Protein AF-A0A1A6C6U5-F1 (afdb_monomer_lite)

Organism: NCBI:txid160660

pLDDT: mean 94.34, std 4.47, range [70.56, 98.19]

Sequence (59 aa):
MVQQDPAGYILSLQITDCTGDELFKHSVEVAVRRSEPLPLAPNPSVFQRTLIFDFKPQR

Foldseek 3Di:
DFFADQQQATPDDDDDDDPDDPVVVVVVVVVSNVCPSPDHDPDPVPDDRDDDDDDDDDD

InterPro domains:
  IPR037682 TonB, C-terminal [PS52015] (1-59)

Structure (mmCIF, N/CA/C/O backbone):
data_AF-A0A1A6C6U5-F1
#
_entry.id   AF-A0A1A6C6U5-F1
#
loop_
_atom_site.group_PDB
_atom_site.id
_atom_site.type_symbol
_atom_site.label_atom_id
_atom_site.label_alt_id
_atom_site.label_comp_id
_atom_site.label_asym_id
_atom_site.label_entity_id
_atom_site.label_seq_id
_atom_site.pdbx_PDB_ins_code
_atom_site.Cartn_x
_atom_site.Cartn_y
_atom_site.Cartn_z
_atom_site.occupancy
_atom_site.B_iso_or_equiv
_atom_site.auth_seq_id
_atom_site.auth_comp_id
_atom_site.auth_asym_id
_atom_site.auth_atom_id
_atom_site.pdbx_PDB_model_num
ATOM 1 N N . MET A 1 1 ? -6.968 -1.254 -0.522 1.00 95.19 1 MET A N 1
ATOM 2 C CA . MET A 1 1 ? -6.547 -1.208 -1.939 1.00 95.19 1 MET A CA 1
ATOM 3 C C . MET A 1 1 ? -5.557 -0.073 -2.148 1.00 95.19 1 MET A C 1
ATOM 5 O O . MET A 1 1 ? -5.798 1.024 -1.659 1.00 95.19 1 MET A O 1
ATOM 9 N N . VAL A 1 2 ? -4.472 -0.331 -2.873 1.00 97.31 2 VAL A N 1
ATOM 10 C CA . VAL A 1 2 ? -3.455 0.659 -3.255 1.00 97.31 2 VAL A CA 1
ATOM 11 C C . VAL A 1 2 ? -3.283 0.643 -4.768 1.00 97.31 2 VAL A C 1
ATOM 13 O O . VAL A 1 2 ? -3.150 -0.435 -5.344 1.00 97.31 2 VAL A O 1
ATOM 16 N N . GLN A 1 3 ? -3.265 1.810 -5.413 1.00 98.12 3 GLN A N 1
ATOM 17 C CA . GLN A 1 3 ? -2.852 1.938 -6.811 1.00 98.12 3 GLN A CA 1
ATOM 18 C C . GLN A 1 3 ? -1.471 2.574 -6.897 1.00 98.12 3 GLN A C 1
ATOM 20 O O . GLN A 1 3 ? -1.228 3.597 -6.260 1.00 98.12 3 GLN A O 1
ATOM 25 N N . GLN A 1 4 ? -0.599 1.992 -7.715 1.00 98.19 4 GLN A N 1
ATOM 26 C CA . GLN A 1 4 ? 0.783 2.438 -7.875 1.00 98.19 4 GLN A CA 1
ATOM 27 C C . GLN A 1 4 ? 1.179 2.623 -9.341 1.00 98.19 4 GLN A C 1
ATOM 29 O O . GLN A 1 4 ? 0.558 2.073 -10.261 1.00 98.19 4 GLN A O 1
ATOM 34 N N . ASP A 1 5 ? 2.228 3.399 -9.570 1.00 97.88 5 ASP A N 1
ATOM 35 C CA . ASP A 1 5 ? 2.936 3.414 -10.845 1.00 97.88 5 ASP A CA 1
ATOM 36 C C . ASP A 1 5 ? 4.053 2.346 -10.903 1.00 97.88 5 ASP A C 1
ATOM 38 O O . ASP A 1 5 ? 4.341 1.697 -9.895 1.00 97.88 5 ASP A O 1
ATOM 42 N N . PRO A 1 6 ? 4.669 2.108 -12.077 1.00 97.12 6 PRO A N 1
ATOM 43 C CA . PRO A 1 6 ? 5.769 1.148 -12.204 1.00 97.12 6 PRO A CA 1
ATOM 44 C C . PRO A 1 6 ? 7.035 1.494 -11.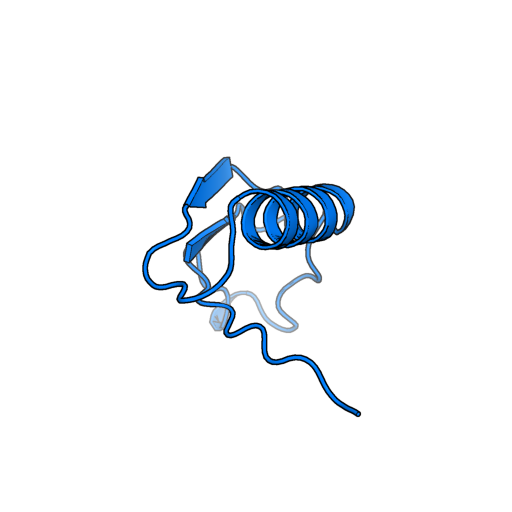408 1.00 97.12 6 PRO A C 1
ATOM 46 O O . PRO A 1 6 ? 7.902 0.634 -11.282 1.00 97.12 6 PRO A O 1
ATOM 49 N N . ALA A 1 7 ? 7.159 2.723 -10.899 1.00 96.44 7 ALA A N 1
ATOM 50 C CA . ALA A 1 7 ? 8.258 3.162 -10.045 1.00 96.44 7 ALA A CA 1
ATOM 51 C C . ALA A 1 7 ? 7.940 3.006 -8.542 1.00 96.44 7 ALA A C 1
ATOM 53 O O . ALA A 1 7 ? 8.791 3.305 -7.707 1.00 96.44 7 ALA A O 1
ATOM 54 N N . GLY A 1 8 ? 6.748 2.503 -8.197 1.00 96.56 8 GLY A N 1
ATOM 55 C CA . GLY A 1 8 ? 6.325 2.226 -6.825 1.00 96.56 8 GLY A CA 1
ATOM 56 C C . GLY A 1 8 ? 5.647 3.403 -6.117 1.00 96.56 8 GLY A C 1
ATOM 57 O O . GLY A 1 8 ? 5.334 3.290 -4.932 1.00 96.56 8 GLY A O 1
ATOM 58 N N . TYR A 1 9 ? 5.389 4.525 -6.795 1.00 97.94 9 TYR A N 1
ATOM 59 C CA . TYR A 1 9 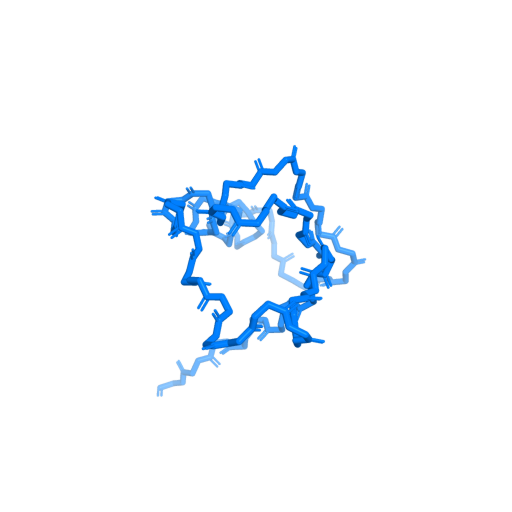? 4.710 5.672 -6.181 1.00 97.94 9 TYR A CA 1
ATOM 60 C C . TYR A 1 9 ? 3.212 5.413 -6.019 1.00 97.94 9 TYR A C 1
ATOM 62 O O . TYR A 1 9 ? 2.557 4.912 -6.940 1.00 97.94 9 TYR A O 1
ATOM 70 N N . ILE A 1 10 ? 2.647 5.771 -4.861 1.00 98.12 10 ILE A N 1
ATOM 71 C CA . ILE A 1 10 ? 1.247 5.505 -4.530 1.00 98.12 10 ILE A CA 1
ATOM 72 C C . ILE A 1 10 ? 0.363 6.616 -5.094 1.00 98.12 10 ILE A C 1
ATOM 74 O O . ILE A 1 10 ? 0.284 7.730 -4.576 1.00 98.12 10 ILE A O 1
ATOM 78 N N . LEU A 1 11 ? -0.410 6.269 -6.116 1.00 97.94 11 LEU A N 1
ATOM 79 C CA . LEU A 1 11 ? -1.370 7.163 -6.756 1.00 97.94 11 LEU A CA 1
ATOM 80 C C . LEU A 1 11 ? -2.645 7.311 -5.926 1.00 97.94 11 LEU A C 1
ATOM 82 O O . LEU A 1 11 ? -3.201 8.401 -5.810 1.00 97.94 11 LEU A O 1
ATOM 86 N N . SER A 1 12 ? -3.116 6.215 -5.332 1.00 97.62 12 SER A N 1
ATOM 87 C CA . SER A 1 12 ? -4.307 6.217 -4.485 1.00 97.62 12 SER A CA 1
ATOM 88 C C . SER A 1 12 ? -4.260 5.106 -3.438 1.00 97.62 12 SER A C 1
ATOM 90 O O . SER A 1 12 ? -3.626 4.065 -3.623 1.00 97.62 12 SER A O 1
ATOM 92 N N . LEU A 1 13 ? -4.937 5.350 -2.318 1.00 96.81 13 LEU A N 1
ATOM 93 C CA . LEU A 1 13 ? -5.101 4.422 -1.207 1.00 96.81 13 LEU A CA 1
ATOM 94 C C . LEU A 1 13 ? -6.554 4.495 -0.739 1.00 96.81 13 LEU A C 1
ATOM 96 O O . LEU A 1 13 ? -7.091 5.586 -0.570 1.00 96.81 13 LEU A O 1
ATOM 100 N N . GLN A 1 14 ? -7.164 3.335 -0.519 1.00 95.81 14 GLN A N 1
ATOM 101 C CA . GLN A 1 14 ? -8.514 3.208 0.019 1.00 95.81 14 GLN A CA 1
ATOM 102 C C . GLN A 1 14 ? -8.591 2.021 0.982 1.00 95.81 14 GLN A C 1
ATOM 104 O O . GLN A 1 14 ? -8.204 0.903 0.624 1.00 95.81 14 GLN A O 1
ATOM 109 N N . ILE A 1 15 ? -9.142 2.239 2.176 1.00 94.50 15 ILE A N 1
ATOM 110 C CA . ILE A 1 15 ? -9.560 1.158 3.075 1.00 94.50 15 ILE A CA 1
ATOM 111 C C . ILE A 1 15 ? -10.921 0.640 2.601 1.00 94.50 15 ILE A C 1
ATOM 113 O O . ILE A 1 15 ? -11.863 1.413 2.454 1.00 94.50 15 ILE A O 1
ATOM 117 N N . THR A 1 16 ? -11.011 -0.661 2.325 1.00 91.62 16 THR A N 1
ATOM 118 C CA . THR A 1 16 ? -12.224 -1.298 1.779 1.00 91.62 16 THR A CA 1
ATOM 119 C C . THR A 1 16 ? -12.961 -2.144 2.810 1.00 91.62 16 THR A C 1
ATOM 121 O O . THR A 1 16 ? -14.182 -2.088 2.869 1.00 91.62 16 THR A O 1
ATOM 124 N N . ASP A 1 17 ? -12.228 -2.900 3.627 1.00 91.06 17 ASP A N 1
ATOM 125 C CA . ASP A 1 17 ? -12.768 -3.709 4.718 1.00 91.06 17 ASP A CA 1
ATOM 126 C C . ASP A 1 17 ? -11.846 -3.561 5.932 1.00 91.06 17 ASP A C 1
ATOM 128 O O . ASP A 1 17 ? -10.630 -3.737 5.825 1.00 91.06 17 ASP A O 1
ATOM 132 N N . CYS A 1 18 ? -12.401 -3.127 7.061 1.00 89.56 18 CYS A N 1
ATOM 133 C CA . CYS A 1 18 ? -11.653 -2.926 8.296 1.00 89.56 18 CYS A CA 1
ATOM 134 C C . CYS A 1 18 ? -12.601 -2.899 9.495 1.00 89.56 18 CYS A C 1
ATOM 136 O O . CYS A 1 18 ? -13.480 -2.043 9.586 1.00 89.56 18 CYS A O 1
ATOM 138 N N . THR A 1 19 ? -12.367 -3.796 10.450 1.00 89.88 19 THR A N 1
ATOM 139 C CA . THR A 1 19 ? -13.107 -3.872 11.719 1.00 89.88 19 THR A CA 1
ATOM 140 C C . THR A 1 19 ? -12.480 -3.033 12.839 1.00 89.88 19 THR A C 1
ATOM 142 O O . THR A 1 19 ? -12.971 -3.059 13.964 1.00 89.88 19 THR A O 1
ATOM 145 N N . GLY A 1 20 ? -11.359 -2.355 12.570 1.00 88.75 20 GLY A N 1
ATOM 146 C CA . GLY A 1 20 ? -10.665 -1.497 13.531 1.00 88.75 20 GLY A CA 1
ATOM 147 C C . GLY A 1 20 ? -11.339 -0.136 13.707 1.00 88.75 20 GLY A C 1
ATOM 148 O O . GLY A 1 20 ? -12.167 0.276 12.892 1.00 88.75 20 GLY A O 1
ATOM 149 N N . ASP A 1 21 ? -10.961 0.570 14.771 1.00 93.56 21 ASP A N 1
ATOM 150 C CA . ASP A 1 21 ? -11.393 1.948 15.002 1.00 93.56 21 ASP A CA 1
ATOM 151 C C . ASP A 1 21 ? -10.688 2.941 14.056 1.00 93.56 21 ASP A C 1
ATOM 153 O O . ASP A 1 21 ? -9.812 2.585 13.262 1.00 93.56 21 ASP A O 1
ATOM 157 N N . GLU A 1 22 ? -11.087 4.211 14.116 1.00 94.62 22 GLU A N 1
ATOM 158 C CA . GLU A 1 22 ? -10.524 5.251 13.248 1.00 94.62 22 GLU A CA 1
ATOM 159 C C . GLU A 1 22 ? -9.031 5.494 13.502 1.00 94.62 22 GLU A C 1
ATOM 161 O O . GLU A 1 22 ? -8.286 5.785 12.566 1.00 94.62 22 GLU A O 1
ATOM 166 N N . LEU A 1 23 ? -8.562 5.317 14.741 1.00 93.94 23 LEU A N 1
ATOM 167 C CA . LEU A 1 23 ? -7.139 5.437 15.064 1.00 93.94 23 LEU A CA 1
ATOM 168 C C . LEU A 1 23 ? -6.329 4.327 14.391 1.00 93.94 23 LEU A C 1
ATOM 170 O O . LEU A 1 23 ? -5.284 4.597 13.795 1.00 93.94 23 LEU A O 1
ATOM 174 N N . PHE A 1 24 ? -6.825 3.091 14.432 1.00 92.44 24 PHE A N 1
ATOM 175 C CA . PHE A 1 24 ? -6.214 1.964 13.747 1.00 92.44 24 PHE A CA 1
ATOM 176 C C . PHE A 1 24 ? -6.195 2.182 12.233 1.00 92.44 24 PHE A C 1
ATOM 178 O O . PHE A 1 24 ? -5.129 2.079 11.622 1.00 92.44 24 PHE A O 1
ATOM 185 N N . LYS A 1 25 ? -7.329 2.558 11.631 1.00 94.25 25 LYS A N 1
ATOM 186 C CA . LYS A 1 25 ? -7.415 2.879 10.195 1.00 94.25 25 LYS A CA 1
ATOM 187 C C . LYS A 1 25 ? -6.404 3.950 9.797 1.00 94.25 25 LYS A C 1
ATOM 189 O O . LYS A 1 25 ? -5.620 3.736 8.874 1.00 94.25 25 LYS A O 1
ATOM 194 N N . HIS A 1 26 ? -6.350 5.050 10.546 1.00 94.81 26 HIS A N 1
ATOM 195 C CA . HIS A 1 26 ? -5.404 6.130 10.295 1.00 94.81 26 HIS A CA 1
ATOM 196 C C . HIS A 1 26 ? -3.948 5.659 10.405 1.00 94.81 26 HIS A C 1
ATOM 198 O O . HIS A 1 26 ? -3.120 5.995 9.560 1.00 94.81 26 HIS A O 1
ATOM 204 N N . SER A 1 27 ? -3.625 4.832 11.405 1.00 94.19 27 SER A N 1
ATOM 205 C CA . SER A 1 27 ? -2.274 4.279 11.555 1.00 94.19 27 SER A CA 1
ATOM 206 C C . SER A 1 27 ? -1.854 3.426 10.353 1.00 94.19 27 SER A C 1
ATOM 208 O O . SER A 1 27 ? -0.720 3.550 9.884 1.00 94.19 27 SER A O 1
ATOM 210 N N . VAL A 1 28 ? -2.775 2.624 9.804 1.00 94.38 28 VAL A N 1
ATOM 211 C CA . VAL A 1 28 ? -2.542 1.816 8.600 1.00 94.38 28 VAL A CA 1
ATOM 212 C C . VAL A 1 28 ? -2.326 2.721 7.391 1.00 94.38 28 VAL A C 1
ATOM 214 O O . VAL A 1 28 ? -1.369 2.517 6.644 1.00 94.38 28 VAL A O 1
ATOM 217 N N . GLU A 1 29 ? -3.152 3.753 7.210 1.00 95.50 29 GLU A N 1
ATOM 218 C CA . GLU A 1 29 ? -2.983 4.696 6.100 1.00 95.50 29 GLU A CA 1
ATOM 219 C C . GLU A 1 29 ? -1.629 5.400 6.140 1.00 95.50 29 GLU A C 1
ATOM 221 O O . GLU A 1 29 ? -0.921 5.455 5.131 1.00 95.50 29 GLU A O 1
ATOM 226 N N . VAL A 1 30 ? -1.239 5.891 7.317 1.00 96.38 30 VAL A N 1
ATOM 227 C CA . VAL A 1 30 ? 0.054 6.543 7.533 1.00 96.38 30 VAL A CA 1
ATOM 228 C C . VAL A 1 30 ? 1.205 5.580 7.249 1.00 96.38 30 VAL A C 1
ATOM 230 O O . VAL A 1 30 ? 2.162 5.968 6.580 1.00 96.38 30 VAL A O 1
ATOM 233 N N . ALA A 1 31 ? 1.125 4.330 7.710 1.00 94.75 31 ALA A N 1
ATOM 234 C CA . ALA A 1 31 ? 2.156 3.326 7.460 1.00 94.75 31 ALA A CA 1
ATOM 235 C C . ALA A 1 31 ? 2.315 3.023 5.961 1.00 94.75 31 ALA A 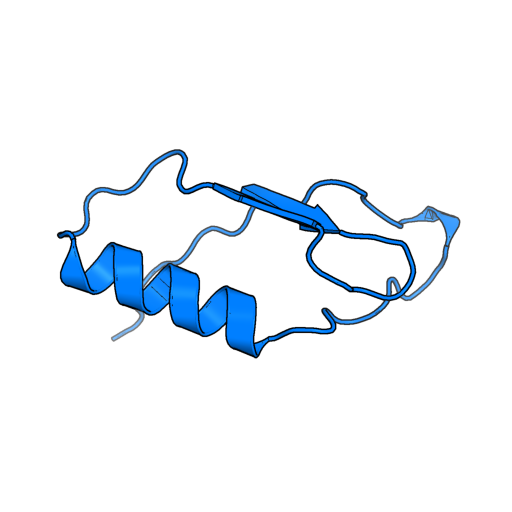C 1
ATOM 237 O O . ALA A 1 31 ? 3.437 3.003 5.452 1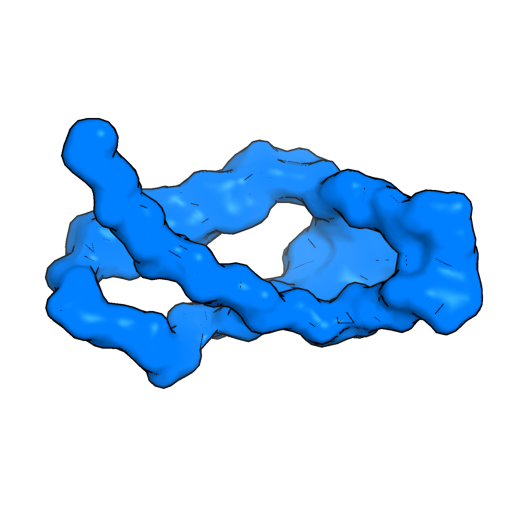.00 94.75 31 ALA A O 1
ATOM 238 N N . VAL A 1 32 ? 1.204 2.858 5.236 1.00 96.06 32 VAL A N 1
ATOM 239 C CA . VAL A 1 32 ? 1.225 2.608 3.788 1.00 96.06 32 VAL A CA 1
ATOM 240 C C . VAL A 1 32 ? 1.822 3.797 3.040 1.00 96.06 32 VAL A C 1
ATOM 242 O O . VAL A 1 32 ? 2.716 3.612 2.221 1.00 96.06 32 VAL A O 1
ATOM 245 N N . ARG A 1 33 ? 1.400 5.026 3.358 1.00 95.88 33 ARG A N 1
ATOM 246 C CA . ARG A 1 33 ? 1.946 6.241 2.732 1.00 95.88 33 ARG A CA 1
ATOM 247 C C . ARG A 1 33 ? 3.437 6.427 3.003 1.00 95.88 33 ARG A C 1
ATOM 249 O O . ARG A 1 33 ? 4.168 6.839 2.114 1.00 95.88 33 ARG A O 1
ATOM 256 N N . ARG A 1 34 ? 3.904 6.095 4.208 1.00 96.62 34 ARG A N 1
ATOM 257 C CA . ARG A 1 34 ? 5.331 6.153 4.574 1.00 96.62 34 ARG A CA 1
ATOM 258 C C . ARG A 1 34 ? 6.182 5.066 3.926 1.00 96.62 34 ARG A C 1
ATOM 260 O O . ARG A 1 34 ? 7.401 5.163 3.983 1.00 96.62 34 ARG A O 1
ATOM 267 N N . SER A 1 35 ? 5.554 4.049 3.345 1.00 95.62 35 SER A N 1
ATOM 268 C CA . SER A 1 35 ? 6.245 2.974 2.632 1.00 95.62 35 SER A CA 1
ATOM 269 C C . SER A 1 35 ? 6.539 3.333 1.173 1.00 95.62 35 SER A C 1
ATOM 271 O O . SER A 1 35 ? 7.030 2.488 0.435 1.00 95.62 35 SER A O 1
ATOM 273 N N . GLU A 1 36 ? 6.210 4.551 0.737 1.00 95.62 36 GLU A N 1
ATOM 274 C CA . GLU A 1 36 ? 6.505 5.027 -0.610 1.00 95.62 36 GLU A CA 1
ATOM 275 C C . GLU A 1 36 ? 8.010 5.344 -0.785 1.00 95.62 36 GLU A C 1
ATOM 277 O O . GLU A 1 36 ? 8.602 5.974 0.096 1.00 95.62 36 GLU A O 1
ATOM 282 N N . PRO A 1 37 ? 8.629 4.971 -1.924 1.00 96.69 37 PRO A N 1
ATOM 283 C CA . PRO A 1 37 ? 8.069 4.139 -2.989 1.00 96.69 37 PRO A CA 1
ATOM 284 C C . PRO A 1 37 ? 7.981 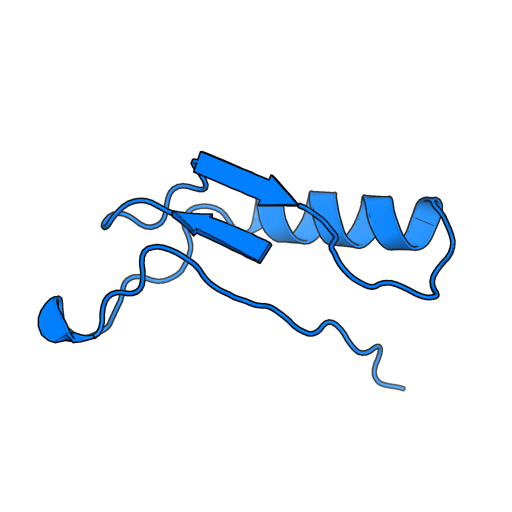2.666 -2.572 1.00 96.69 37 PRO A C 1
ATOM 286 O O . PRO A 1 37 ? 8.875 2.129 -1.915 1.00 96.69 37 PRO A O 1
ATOM 289 N N . LEU A 1 38 ? 6.907 2.000 -2.996 1.00 96.12 38 LEU A N 1
ATOM 290 C CA . LEU A 1 38 ? 6.745 0.565 -2.809 1.00 96.12 38 LEU A CA 1
ATOM 291 C C . LEU A 1 38 ? 7.863 -0.205 -3.535 1.00 96.12 38 LEU A C 1
ATOM 293 O O . LEU A 1 38 ? 8.370 0.261 -4.561 1.00 96.12 38 LEU A O 1
ATOM 297 N N . PRO A 1 39 ? 8.235 -1.404 -3.048 1.00 95.44 39 PRO A N 1
ATOM 298 C CA . PRO A 1 39 ? 9.214 -2.240 -3.723 1.00 95.44 39 PRO A CA 1
ATOM 299 C C . PRO A 1 39 ? 8.832 -2.494 -5.181 1.00 95.44 39 PRO A C 1
ATOM 301 O O . PRO A 1 39 ? 7.696 -2.861 -5.490 1.00 95.44 39 PRO A O 1
ATOM 304 N N . LEU A 1 40 ? 9.808 -2.331 -6.072 1.00 95.75 40 LEU A N 1
ATOM 305 C CA . LEU A 1 40 ? 9.608 -2.585 -7.491 1.00 95.75 40 LEU A CA 1
ATOM 306 C C . LEU A 1 40 ? 9.287 -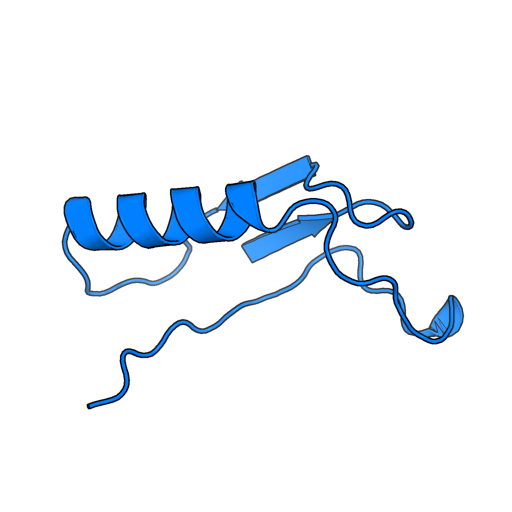4.059 -7.732 1.00 95.75 40 LEU A C 1
ATOM 308 O O . LEU A 1 40 ? 9.822 -4.955 -7.074 1.00 95.75 40 LEU A O 1
ATOM 312 N N . ALA A 1 41 ? 8.446 -4.309 -8.734 1.00 95.25 41 ALA A N 1
ATOM 313 C CA . ALA A 1 41 ? 8.232 -5.663 -9.209 1.00 95.25 41 ALA A CA 1
ATOM 314 C C . ALA A 1 41 ? 9.579 -6.252 -9.678 1.00 95.25 41 ALA A C 1
ATOM 316 O O . ALA A 1 41 ? 10.301 -5.590 -10.428 1.00 95.25 41 ALA A O 1
ATOM 317 N N . PRO A 1 42 ? 9.917 -7.498 -9.299 1.00 94.88 42 PRO A N 1
ATOM 318 C CA . PRO A 1 42 ? 11.185 -8.116 -9.693 1.00 94.88 42 PRO A CA 1
ATOM 319 C C . PRO A 1 42 ? 11.288 -8.318 -11.213 1.00 94.88 42 PRO A C 1
ATOM 321 O O . PRO A 1 42 ? 12.383 -8.455 -11.751 1.00 94.88 42 PRO A O 1
ATOM 324 N N . ASN A 1 43 ? 10.146 -8.339 -11.906 1.00 95.94 43 ASN A N 1
ATOM 325 C CA . ASN A 1 43 ? 10.043 -8.370 -13.357 1.00 95.94 43 ASN A CA 1
ATOM 326 C C . ASN A 1 43 ? 8.864 -7.478 -13.806 1.00 95.94 43 ASN A C 1
ATOM 328 O O . ASN A 1 43 ? 7.778 -7.591 -13.229 1.00 95.94 43 ASN A O 1
ATOM 332 N N . PRO A 1 44 ? 9.020 -6.639 -14.849 1.00 93.88 44 PRO A N 1
ATOM 333 C CA . PRO A 1 44 ? 7.920 -5.850 -15.406 1.00 93.88 44 PRO A CA 1
ATOM 334 C C . PRO A 1 44 ? 6.666 -6.660 -15.768 1.00 93.88 44 PRO A C 1
ATOM 336 O O . PRO A 1 44 ? 5.557 -6.147 -15.648 1.00 93.88 44 PRO A O 1
ATOM 339 N N . SER A 1 45 ? 6.809 -7.927 -16.171 1.00 96.69 45 SER A N 1
ATOM 340 C CA . SER A 1 45 ? 5.679 -8.776 -16.571 1.00 96.69 45 SER A CA 1
ATOM 341 C C . SER A 1 45 ? 4.749 -9.159 -15.418 1.00 96.69 45 SER A C 1
ATOM 343 O O . SER A 1 45 ? 3.620 -9.567 -15.668 1.00 96.69 45 SER A O 1
ATOM 345 N N . VAL A 1 46 ? 5.216 -9.064 -14.168 1.00 95.88 46 VAL A N 1
ATOM 346 C CA . VAL A 1 46 ? 4.416 -9.364 -12.965 1.00 95.88 46 VAL A CA 1
ATOM 347 C C . VAL A 1 46 ? 3.971 -8.101 -12.232 1.00 95.88 46 VAL A C 1
ATOM 349 O O . VAL A 1 46 ? 3.406 -8.186 -11.144 1.00 95.88 46 VAL A O 1
ATOM 352 N N . PHE A 1 47 ? 4.223 -6.923 -12.807 1.00 97.38 47 PHE A N 1
ATOM 353 C CA . PHE A 1 47 ? 3.765 -5.668 -12.233 1.00 97.38 47 PHE A CA 1
ATOM 354 C C . PHE A 1 47 ? 2.237 -5.649 -12.111 1.00 97.38 47 PHE A C 1
ATOM 356 O O . PHE A 1 47 ? 1.506 -5.917 -13.066 1.00 97.38 47 PHE A O 1
ATOM 363 N N . GLN A 1 48 ? 1.760 -5.263 -10.930 1.00 97.38 48 GLN A N 1
ATOM 364 C CA . GLN A 1 48 ? 0.346 -5.050 -10.661 1.00 97.38 48 GLN A CA 1
ATOM 365 C C . GLN A 1 48 ? 0.104 -3.582 -10.317 1.00 97.38 48 GLN A C 1
ATOM 367 O O . GLN A 1 48 ? 0.615 -3.058 -9.325 1.00 97.38 48 GLN A O 1
ATOM 372 N N . ARG A 1 49 ? -0.742 -2.934 -11.128 1.00 97.62 49 ARG A N 1
ATOM 373 C CA . ARG A 1 49 ? -1.199 -1.552 -10.917 1.00 97.62 49 ARG A CA 1
ATOM 374 C C . ARG A 1 49 ? -1.934 -1.393 -9.589 1.00 97.62 49 ARG A C 1
ATOM 376 O O . ARG A 1 49 ? -1.878 -0.328 -8.990 1.00 97.62 49 ARG A O 1
ATOM 383 N N . THR A 1 50 ? -2.682 -2.417 -9.181 1.00 97.69 50 THR A N 1
ATOM 384 C CA . THR A 1 50 ? -3.534 -2.410 -7.988 1.00 97.69 50 THR A CA 1
ATOM 385 C C . THR A 1 50 ? -3.127 -3.547 -7.065 1.00 97.69 50 THR A C 1
ATOM 387 O O . THR A 1 50 ? -3.123 -4.700 -7.485 1.00 97.69 50 THR A O 1
ATOM 390 N N . LEU A 1 51 ? -2.806 -3.211 -5.818 1.00 95.94 51 LEU A N 1
ATOM 391 C CA . LEU A 1 51 ? -2.444 -4.148 -4.761 1.00 95.94 51 LEU A CA 1
ATOM 392 C C . LEU A 1 51 ? -3.515 -4.163 -3.667 1.00 95.94 51 LEU A C 1
ATOM 394 O O . LEU A 1 51 ? -4.077 -3.124 -3.296 1.00 95.94 51 LEU A O 1
ATOM 398 N N . ILE A 1 52 ? -3.768 -5.349 -3.121 1.00 96.00 52 ILE A N 1
ATOM 399 C CA . ILE A 1 52 ? -4.597 -5.551 -1.932 1.00 96.00 52 ILE A CA 1
ATOM 400 C C . ILE A 1 52 ? -3.672 -5.982 -0.797 1.00 96.00 52 ILE A C 1
ATOM 402 O O . ILE A 1 52 ? -2.916 -6.938 -0.939 1.00 96.00 52 ILE A O 1
ATOM 406 N N . PHE A 1 53 ? -3.720 -5.242 0.308 1.00 93.69 53 PHE A N 1
ATOM 407 C CA . PHE A 1 53 ? -2.943 -5.518 1.508 1.00 93.69 53 PHE A CA 1
ATOM 408 C C . PHE A 1 53 ? -3.893 -5.875 2.644 1.00 93.69 53 PHE A C 1
ATOM 410 O O . PHE A 1 53 ? -4.770 -5.075 2.975 1.00 93.69 53 PHE A O 1
ATOM 417 N N . ASP A 1 54 ? -3.666 -7.033 3.256 1.00 93.56 54 ASP A N 1
ATOM 418 C CA . ASP A 1 54 ? -4.402 -7.486 4.431 1.00 93.56 54 ASP A CA 1
ATOM 419 C C . ASP A 1 54 ? -3.547 -7.271 5.683 1.00 93.56 54 ASP A C 1
ATOM 421 O O . ASP A 1 54 ? -2.600 -8.012 5.954 1.00 93.56 54 ASP A O 1
ATOM 425 N N . PHE A 1 55 ? -3.880 -6.245 6.464 1.00 89.88 55 PHE A N 1
ATOM 426 C CA . PHE A 1 55 ? -3.184 -5.937 7.711 1.00 89.88 55 PHE A CA 1
ATOM 427 C C . PHE A 1 55 ? -3.795 -6.725 8.869 1.00 89.88 55 PHE A C 1
ATOM 429 O O . PHE A 1 55 ? -4.960 -6.537 9.217 1.00 89.88 55 PHE A O 1
ATOM 436 N N . LYS A 1 56 ? -2.995 -7.597 9.492 1.00 88.00 56 LYS A N 1
ATOM 437 C CA . LYS A 1 56 ? -3.392 -8.378 10.671 1.00 88.00 56 LYS A CA 1
ATOM 438 C C . LYS A 1 56 ? -2.367 -8.187 11.789 1.00 88.00 56 LYS A C 1
ATOM 440 O O . LYS A 1 56 ? -1.234 -8.646 11.627 1.00 88.00 56 LYS A O 1
ATOM 445 N N . PRO A 1 57 ? -2.738 -7.548 12.912 1.00 82.31 57 PRO A N 1
ATOM 446 C CA . PRO A 1 57 ? -1.857 -7.429 14.067 1.00 82.31 57 PRO A CA 1
ATOM 447 C C . PRO A 1 57 ? -1.368 -8.810 14.517 1.00 82.31 57 PRO A C 1
ATOM 449 O O . PRO A 1 57 ? -2.165 -9.742 14.630 1.00 82.31 57 PRO A O 1
ATOM 452 N N . GLN A 1 58 ? -0.067 -8.938 14.757 1.00 84.69 58 GLN A N 1
ATOM 453 C CA . GLN A 1 58 ? 0.524 -10.121 15.382 1.00 84.69 58 GLN A CA 1
ATOM 454 C C . GLN A 1 58 ? 0.763 -9.822 16.868 1.00 84.69 58 GLN A C 1
ATOM 456 O O . GLN A 1 58 ? 1.007 -8.667 17.225 1.00 84.69 58 GLN A O 1
ATOM 461 N N . ARG A 1 59 ? 0.634 -10.844 17.720 1.00 70.56 59 ARG A N 1
ATOM 462 C CA . ARG A 1 59 ? 1.000 -10.766 19.143 1.00 70.56 59 ARG A CA 1
ATOM 463 C C . ARG A 1 59 ? 2.492 -10.971 19.340 1.00 70.56 59 ARG A C 1
ATOM 465 O O . ARG A 1 59 ? 3.071 -11.742 18.545 1.00 70.56 59 ARG A O 1
#

Radius of gyration: 12.46 Å; chains: 1; bounding box: 24×18×36 Å

Secondary structure (DSSP, 8-state):
-EEE-TT--EEEE---S--S-HHHHHHHHHHHHHTPSPPPPSSGGG--SEE--------